Protein AF-A0A8J5NAW0-F1 (afdb_monomer)

Structure (mmCIF, N/CA/C/O backbone):
data_AF-A0A8J5NAW0-F1
#
_entry.id   AF-A0A8J5NAW0-F1
#
loop_
_atom_site.group_PDB
_atom_site.id
_atom_site.type_symbol
_atom_site.label_atom_id
_atom_site.label_alt_id
_atom_site.label_comp_id
_atom_site.label_asym_id
_atom_site.label_entity_id
_atom_site.label_seq_id
_atom_site.pdbx_PDB_ins_code
_atom_site.Cartn_x
_atom_site.Cartn_y
_atom_site.Cartn_z
_atom_site.occupancy
_atom_site.B_iso_or_equiv
_atom_site.auth_seq_id
_atom_site.auth_comp_id
_atom_site.auth_asym_id
_atom_site.auth_atom_id
_atom_site.pdbx_PDB_model_num
ATOM 1 N N . MET A 1 1 ? 21.427 -7.008 -13.219 1.00 72.19 1 MET A N 1
ATOM 2 C CA . MET A 1 1 ? 22.540 -6.119 -13.627 1.00 72.19 1 MET A CA 1
ATOM 3 C C . MET A 1 1 ? 22.368 -4.809 -12.867 1.00 72.19 1 MET A C 1
ATOM 5 O O . MET A 1 1 ? 21.239 -4.347 -12.780 1.00 72.19 1 MET A O 1
ATOM 9 N N . LYS A 1 2 ? 23.406 -4.260 -12.228 1.00 84.50 2 LYS A N 1
ATOM 10 C CA . LYS A 1 2 ? 23.269 -2.999 -11.476 1.00 84.50 2 LYS A CA 1
ATOM 11 C C . LYS A 1 2 ? 23.233 -1.827 -12.466 1.00 84.50 2 LYS A C 1
ATOM 13 O O . LYS A 1 2 ? 24.107 -1.746 -13.328 1.00 84.50 2 LYS A O 1
ATOM 18 N N . CYS A 1 3 ? 22.237 -0.952 -12.352 1.00 88.56 3 CYS A N 1
ATOM 19 C CA . CYS A 1 3 ? 22.159 0.285 -13.128 1.00 88.56 3 CYS A CA 1
ATOM 20 C C . CYS A 1 3 ? 22.932 1.400 -12.410 1.00 88.56 3 CYS A C 1
ATOM 22 O O . CYS A 1 3 ? 22.774 1.576 -11.202 1.00 88.56 3 CYS A O 1
ATOM 24 N N . SER A 1 4 ? 23.785 2.126 -13.135 1.00 89.88 4 SER A N 1
ATOM 25 C CA . SER A 1 4 ? 24.553 3.276 -12.626 1.00 89.88 4 SER A CA 1
ATOM 26 C C . SER A 1 4 ? 24.022 4.627 -13.123 1.00 89.88 4 SER A C 1
ATOM 28 O O . SER A 1 4 ? 24.550 5.674 -12.734 1.00 89.88 4 SER A O 1
ATOM 30 N N . ALA A 1 5 ? 22.984 4.613 -13.967 1.00 92.62 5 ALA A N 1
ATOM 31 C CA . ALA A 1 5 ? 22.339 5.822 -14.452 1.00 92.62 5 ALA A CA 1
ATOM 32 C C . ALA A 1 5 ? 21.649 6.559 -13.296 1.00 92.62 5 ALA A C 1
ATOM 34 O O . ALA A 1 5 ? 20.960 5.948 -12.479 1.00 92.62 5 ALA A O 1
ATOM 35 N N . HIS A 1 6 ? 21.830 7.876 -13.237 1.00 90.94 6 HIS A N 1
ATOM 36 C CA . HIS A 1 6 ? 21.143 8.738 -12.280 1.00 90.94 6 HIS A CA 1
ATOM 37 C C . HIS A 1 6 ? 20.803 10.083 -12.920 1.00 90.94 6 HIS A C 1
ATOM 39 O O . HIS A 1 6 ? 21.515 10.588 -13.794 1.00 90.94 6 HIS A O 1
ATOM 45 N N . VAL A 1 7 ? 19.698 10.664 -12.465 1.00 93.50 7 VAL A N 1
ATOM 46 C CA . VAL A 1 7 ? 19.187 11.952 -12.931 1.00 93.50 7 VAL A CA 1
ATOM 47 C C . VAL A 1 7 ? 19.022 12.860 -11.720 1.00 93.50 7 VAL A C 1
ATOM 49 O O . VAL A 1 7 ? 18.507 12.425 -10.693 1.00 93.50 7 VAL A O 1
ATOM 52 N N . ILE A 1 8 ? 19.484 14.106 -11.835 1.00 93.81 8 ILE A N 1
ATOM 53 C CA . ILE A 1 8 ? 19.309 15.140 -10.811 1.00 93.81 8 ILE A CA 1
ATOM 54 C C . ILE A 1 8 ? 18.238 16.106 -11.307 1.00 93.81 8 ILE A C 1
ATOM 56 O O . ILE A 1 8 ? 18.388 16.724 -12.366 1.00 93.81 8 ILE A O 1
ATOM 60 N N . THR A 1 9 ? 17.171 16.230 -10.527 1.00 95.94 9 THR A N 1
ATOM 61 C CA . THR A 1 9 ? 16.033 17.110 -10.795 1.00 95.94 9 THR A CA 1
ATOM 62 C C . THR A 1 9 ? 15.949 18.208 -9.741 1.00 95.94 9 THR A C 1
ATOM 64 O O . THR A 1 9 ? 16.126 17.935 -8.555 1.00 95.94 9 THR A O 1
ATOM 67 N N . VAL A 1 10 ? 15.664 19.440 -10.165 1.00 95.38 10 VAL A N 1
ATOM 68 C CA . VAL A 1 10 ? 15.393 20.590 -9.284 1.00 95.38 10 VAL A CA 1
ATOM 69 C C . VAL A 1 10 ? 14.166 21.312 -9.829 1.00 95.38 10 VAL A C 1
ATOM 71 O O . VAL A 1 10 ? 14.155 21.667 -11.006 1.00 95.38 10 VAL A O 1
ATOM 74 N N . ASN A 1 11 ? 13.148 21.530 -8.991 1.00 92.12 11 ASN A N 1
ATOM 75 C CA . ASN A 1 11 ? 11.886 22.182 -9.377 1.00 92.12 11 ASN A CA 1
ATOM 76 C C . ASN A 1 11 ? 11.293 21.596 -10.673 1.00 92.12 11 ASN A C 1
ATOM 78 O O . ASN A 1 11 ? 11.064 22.322 -11.635 1.00 92.12 11 ASN A O 1
ATOM 82 N N . ASP A 1 12 ? 11.171 20.267 -10.732 1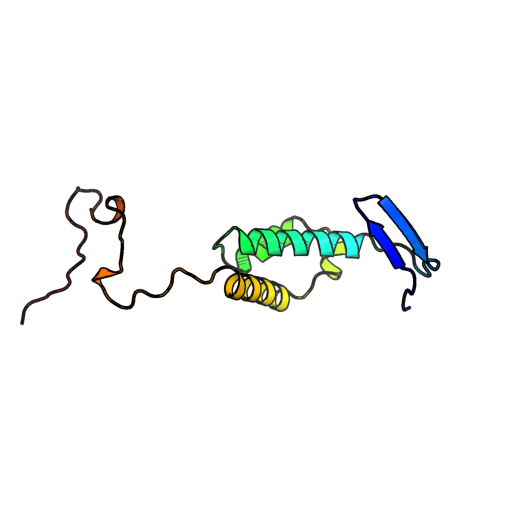.00 90.06 12 ASP A N 1
ATOM 83 C CA . ASP A 1 12 ? 10.658 19.503 -11.884 1.00 90.06 12 ASP A CA 1
ATOM 84 C C . ASP A 1 12 ? 11.442 19.649 -13.203 1.00 90.06 12 ASP A C 1
ATOM 86 O O . ASP A 1 12 ? 11.090 19.053 -14.220 1.00 90.06 12 ASP A O 1
ATOM 90 N N . SER A 1 13 ? 12.567 20.366 -13.185 1.00 92.50 13 SER A N 1
ATOM 91 C CA . SER A 1 13 ? 13.484 20.485 -14.314 1.00 92.50 13 SER A CA 1
ATOM 92 C C . SER A 1 13 ? 14.676 19.541 -14.158 1.00 92.50 13 SER A C 1
ATOM 94 O O . SER A 1 13 ? 15.208 19.332 -13.062 1.00 92.50 13 SER A O 1
ATOM 96 N N . ILE A 1 14 ? 15.108 18.942 -15.269 1.00 92.62 14 ILE A N 1
ATOM 97 C CA . ILE A 1 14 ? 16.264 18.045 -15.279 1.00 92.62 14 ILE A CA 1
ATOM 98 C C . ILE A 1 14 ? 17.530 18.884 -15.413 1.00 92.62 14 ILE A C 1
ATOM 100 O O . ILE A 1 14 ? 17.819 19.406 -16.485 1.00 92.62 14 IL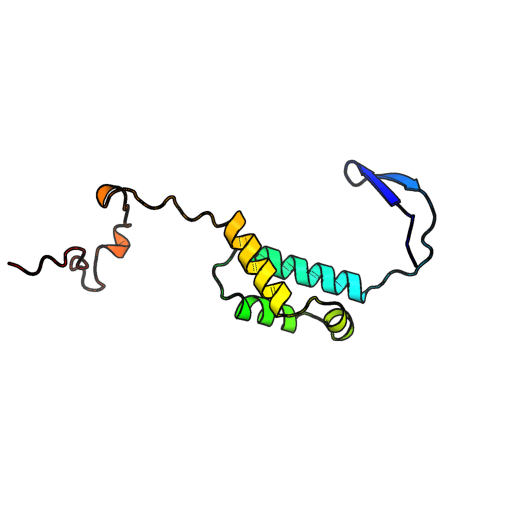E A O 1
ATOM 104 N N . GLN A 1 15 ? 18.307 18.949 -14.335 1.00 92.94 15 GLN A N 1
ATOM 105 C CA . GLN A 1 15 ? 19.561 19.703 -14.296 1.00 92.94 15 GLN A CA 1
ATOM 106 C C . GLN A 1 15 ? 20.735 18.888 -14.836 1.00 92.94 15 GLN A C 1
ATOM 108 O O . GLN A 1 15 ? 21.655 19.427 -15.448 1.00 92.94 15 GLN A O 1
ATOM 113 N N . LYS A 1 16 ? 20.730 17.570 -14.602 1.00 91.44 16 LYS A N 1
ATOM 114 C CA . LYS A 1 16 ? 21.812 16.689 -15.047 1.00 91.44 16 LYS A CA 1
ATOM 115 C C . LYS A 1 16 ? 21.318 15.269 -15.273 1.00 91.44 16 LYS A C 1
ATOM 117 O O . LYS A 1 16 ? 20.572 14.725 -14.460 1.00 91.44 16 LYS A O 1
ATOM 122 N N . ARG A 1 17 ? 21.806 14.648 -16.345 1.00 91.81 17 ARG A N 1
ATOM 123 C CA . ARG A 1 17 ? 21.712 13.205 -16.590 1.00 91.81 17 ARG A CA 1
ATOM 124 C C . ARG A 1 17 ? 23.127 12.640 -16.648 1.00 91.81 17 ARG A C 1
ATOM 126 O O . ARG A 1 17 ? 23.974 13.204 -17.339 1.00 91.81 17 ARG A O 1
ATOM 133 N N . SER A 1 18 ? 23.382 11.558 -15.923 1.00 91.75 18 SER A N 1
ATOM 134 C CA . SER A 1 18 ? 24.688 10.898 -15.890 1.00 91.75 18 SER A CA 1
ATOM 135 C C . SER A 1 18 ? 24.534 9.412 -16.187 1.00 91.75 18 SER A C 1
ATOM 137 O O . SER A 1 18 ? 23.737 8.729 -15.542 1.00 91.75 18 SER A O 1
ATOM 139 N N . GLY A 1 19 ? 25.365 8.905 -17.098 1.00 88.44 19 GLY A N 1
ATOM 140 C CA . GLY A 1 19 ? 25.339 7.504 -17.516 1.00 88.44 19 GLY A CA 1
ATOM 141 C C . GLY A 1 19 ? 24.137 7.157 -18.398 1.00 88.44 19 GLY A C 1
ATOM 142 O O . GLY A 1 19 ? 23.189 7.927 -18.528 1.00 88.44 19 GLY A O 1
ATOM 143 N N . ASN A 1 20 ? 24.195 5.970 -18.999 1.00 89.19 20 ASN A N 1
ATOM 144 C CA . ASN A 1 20 ? 23.109 5.401 -19.792 1.00 89.19 20 ASN A CA 1
ATOM 145 C C . ASN A 1 20 ? 22.507 4.206 -19.053 1.00 89.19 20 ASN A C 1
ATOM 147 O O . ASN A 1 20 ? 23.216 3.471 -18.360 1.00 89.19 20 ASN A O 1
ATOM 151 N N . HIS A 1 21 ? 21.202 3.997 -19.221 1.00 90.06 21 HIS A N 1
ATOM 152 C CA . HIS A 1 21 ? 20.557 2.787 -18.728 1.00 90.06 21 HIS A CA 1
ATOM 153 C C . HIS A 1 21 ? 21.115 1.570 -19.470 1.00 90.06 21 HIS A C 1
ATOM 155 O O . HIS A 1 21 ? 21.238 1.572 -20.692 1.00 90.06 21 HIS A O 1
ATOM 161 N N . ASN A 1 22 ? 21.435 0.521 -18.717 1.00 92.19 22 ASN A N 1
ATOM 162 C CA . ASN A 1 22 ? 21.840 -0.784 -19.245 1.00 92.19 22 ASN A CA 1
ATOM 163 C C . ASN A 1 22 ? 20.692 -1.807 -19.202 1.00 92.19 22 ASN A C 1
ATOM 165 O O . ASN A 1 22 ? 20.921 -3.010 -19.290 1.00 92.19 22 ASN A O 1
ATOM 169 N N . HIS A 1 23 ? 19.462 -1.330 -19.021 1.00 88.88 23 HIS A N 1
ATOM 170 C CA . HIS A 1 23 ? 18.255 -2.136 -18.931 1.00 88.88 23 HIS A CA 1
ATOM 171 C C . HIS A 1 23 ? 17.073 -1.371 -19.532 1.00 88.88 23 HIS A C 1
ATOM 173 O O . HIS A 1 23 ? 17.066 -0.139 -19.564 1.00 88.88 23 HIS A O 1
ATOM 179 N N . ALA A 1 24 ? 16.063 -2.112 -19.983 1.00 91.00 24 ALA A N 1
ATOM 180 C CA . ALA A 1 24 ? 14.766 -1.540 -20.315 1.00 91.00 24 ALA A CA 1
ATOM 181 C C . ALA A 1 24 ? 13.983 -1.201 -19.034 1.00 91.00 24 ALA A C 1
ATOM 183 O O . ALA A 1 24 ? 14.281 -1.715 -17.952 1.00 91.00 24 ALA A O 1
ATOM 184 N N . GLY A 1 25 ? 12.982 -0.330 -19.152 1.00 89.62 25 GLY A N 1
ATOM 185 C CA . GLY A 1 25 ? 12.038 -0.084 -18.064 1.00 89.62 25 GLY A CA 1
ATOM 186 C C . GLY A 1 25 ? 11.165 -1.313 -17.804 1.00 89.62 25 GLY A C 1
ATOM 187 O O . GLY A 1 25 ? 10.708 -1.955 -18.747 1.00 89.62 25 GLY A O 1
ATOM 188 N N . ASP A 1 26 ? 10.921 -1.619 -16.531 1.00 92.44 26 ASP A N 1
ATOM 189 C CA . ASP A 1 26 ? 10.007 -2.684 -16.113 1.00 92.44 26 ASP A CA 1
ATOM 190 C C . ASP A 1 26 ? 8.662 -2.061 -15.707 1.00 92.44 26 ASP A C 1
ATOM 192 O O . ASP A 1 26 ? 8.513 -1.495 -14.623 1.00 92.44 26 ASP A O 1
ATOM 196 N N . ALA A 1 27 ? 7.678 -2.132 -16.608 1.00 93.31 27 ALA A N 1
ATOM 197 C CA . ALA A 1 27 ? 6.345 -1.586 -16.360 1.00 93.31 27 ALA A CA 1
ATOM 198 C C . ALA A 1 27 ? 5.643 -2.275 -15.177 1.00 93.31 27 ALA A C 1
ATOM 200 O O . ALA A 1 27 ? 4.940 -1.615 -14.414 1.00 93.31 27 ALA A O 1
ATOM 201 N N . ALA A 1 28 ? 5.876 -3.576 -14.980 1.00 93.81 28 ALA A N 1
ATOM 202 C CA . ALA A 1 28 ? 5.276 -4.325 -13.883 1.00 93.81 28 ALA A CA 1
ATOM 203 C C . ALA A 1 28 ? 5.850 -3.892 -12.526 1.00 93.81 28 ALA A C 1
ATOM 205 O O . ALA A 1 28 ? 5.111 -3.800 -11.547 1.00 93.81 28 ALA A O 1
ATOM 206 N N . GLU A 1 29 ? 7.148 -3.584 -12.463 1.00 93.38 29 GLU A N 1
ATOM 207 C CA . GLU A 1 29 ? 7.776 -3.029 -11.257 1.00 93.38 29 GLU A CA 1
ATOM 208 C C . GLU A 1 29 ? 7.236 -1.630 -10.926 1.00 93.38 29 GLU A C 1
ATOM 210 O O . GLU A 1 29 ? 6.932 -1.342 -9.766 1.00 93.38 29 GLU A O 1
ATOM 215 N N . ILE A 1 30 ? 7.039 -0.784 -11.942 1.00 93.62 30 ILE A N 1
ATOM 216 C CA . ILE A 1 30 ? 6.435 0.545 -11.772 1.00 93.62 30 ILE A CA 1
ATOM 217 C C . ILE A 1 30 ? 5.001 0.427 -11.241 1.00 93.62 30 ILE A C 1
ATOM 219 O O . ILE A 1 30 ? 4.626 1.137 -10.306 1.00 93.62 30 ILE A O 1
ATOM 223 N N . ASP A 1 31 ? 4.195 -0.467 -11.807 1.00 94.12 31 ASP A N 1
ATOM 224 C CA . ASP A 1 31 ? 2.807 -0.660 -11.382 1.00 94.12 31 ASP A CA 1
ATOM 225 C C . ASP A 1 31 ? 2.714 -1.253 -9.970 1.00 94.12 31 ASP A C 1
ATOM 227 O O . ASP A 1 31 ? 1.903 -0.796 -9.160 1.00 94.12 31 ASP A O 1
ATOM 231 N N . ALA A 1 32 ? 3.595 -2.195 -9.622 1.00 94.81 32 ALA A N 1
ATOM 232 C CA . ALA A 1 32 ? 3.705 -2.714 -8.261 1.00 94.81 32 ALA A CA 1
ATOM 233 C C . ALA A 1 32 ? 4.096 -1.614 -7.259 1.00 94.81 32 ALA A C 1
ATOM 235 O O . ALA A 1 32 ? 3.535 -1.543 -6.163 1.00 94.81 32 ALA A O 1
ATOM 236 N N . ALA A 1 33 ? 5.012 -0.716 -7.637 1.00 94.88 33 ALA A N 1
ATOM 237 C CA . ALA A 1 33 ? 5.394 0.423 -6.806 1.00 94.88 33 ALA A CA 1
ATOM 238 C C . ALA A 1 33 ? 4.219 1.391 -6.580 1.00 94.88 33 ALA A C 1
ATOM 240 O O . ALA A 1 33 ? 3.983 1.801 -5.442 1.00 94.88 33 ALA A O 1
ATOM 241 N N . LYS A 1 34 ? 3.437 1.698 -7.625 1.00 94.50 34 LYS A N 1
ATOM 242 C CA . LYS A 1 34 ? 2.216 2.520 -7.510 1.00 94.50 34 LYS A CA 1
ATOM 243 C C . LYS A 1 34 ? 1.176 1.875 -6.594 1.00 94.50 34 LYS A C 1
ATOM 245 O O . LYS A 1 34 ? 0.600 2.555 -5.749 1.00 94.50 34 LYS A O 1
ATOM 250 N N . ALA A 1 35 ? 0.951 0.569 -6.727 1.00 94.81 35 ALA A N 1
ATOM 251 C CA . ALA A 1 35 ? 0.025 -0.158 -5.863 1.00 94.81 35 ALA A CA 1
ATOM 252 C C . ALA A 1 35 ? 0.475 -0.133 -4.395 1.00 94.81 35 ALA A C 1
ATOM 254 O O . ALA A 1 35 ? -0.330 0.109 -3.495 1.00 94.81 35 ALA A O 1
ATOM 255 N N . MET A 1 36 ? 1.777 -0.307 -4.145 1.00 96.50 36 MET A N 1
ATOM 256 C CA . MET A 1 36 ? 2.328 -0.170 -2.800 1.00 96.50 36 MET A CA 1
ATOM 257 C C . MET A 1 36 ? 2.183 1.246 -2.251 1.00 96.50 36 MET A C 1
ATOM 259 O O . MET A 1 36 ? 1.977 1.383 -1.050 1.00 96.50 36 MET A O 1
ATOM 263 N N . GLU A 1 37 ? 2.268 2.286 -3.080 1.00 95.75 37 GLU A N 1
ATOM 264 C CA . GLU A 1 37 ? 2.033 3.660 -2.630 1.00 95.75 37 GLU A CA 1
ATOM 265 C C . GLU A 1 37 ? 0.582 3.871 -2.188 1.00 95.75 37 GLU A C 1
ATOM 267 O O . GLU A 1 37 ? 0.355 4.338 -1.074 1.00 95.75 37 GLU A O 1
ATOM 272 N N . LYS A 1 38 ? -0.392 3.376 -2.960 1.00 94.69 38 LYS A N 1
ATOM 273 C CA . LYS A 1 38 ? -1.810 3.385 -2.557 1.00 94.69 38 LYS A CA 1
ATOM 274 C C . LYS A 1 38 ? -2.047 2.671 -1.224 1.00 94.69 38 LYS A C 1
ATOM 276 O O . LYS A 1 38 ? -2.771 3.177 -0.372 1.00 94.69 38 LYS A O 1
ATOM 281 N N . VAL A 1 39 ? -1.399 1.520 -0.998 1.00 96.19 39 VAL A N 1
ATOM 282 C CA . VAL A 1 39 ? -1.462 0.811 0.297 1.00 96.19 39 VAL A CA 1
ATOM 283 C C . VAL A 1 39 ? -0.960 1.697 1.439 1.00 96.19 39 VAL A C 1
ATOM 285 O O . VAL A 1 39 ? -1.543 1.686 2.525 1.00 96.19 39 VAL A O 1
ATOM 288 N N . LYS A 1 40 ? 0.121 2.457 1.223 1.00 95.69 40 LYS A N 1
ATOM 289 C CA . LYS A 1 40 ? 0.658 3.369 2.242 1.00 95.69 40 LYS A CA 1
ATOM 290 C C . LYS A 1 40 ? -0.292 4.534 2.496 1.00 95.69 40 LYS A C 1
ATOM 292 O O . LYS A 1 40 ? -0.548 4.830 3.659 1.00 95.69 40 LYS A O 1
ATOM 297 N N . GLU A 1 41 ? -0.829 5.154 1.451 1.00 95.19 41 GLU A N 1
ATOM 298 C CA . GLU A 1 41 ? -1.806 6.243 1.571 1.00 95.19 41 GLU A CA 1
ATOM 299 C C . GLU A 1 41 ? -3.060 5.784 2.323 1.00 95.19 41 GLU A C 1
ATOM 301 O O . GLU A 1 41 ? -3.473 6.419 3.295 1.00 95.19 41 GLU A O 1
ATOM 306 N N . HIS A 1 42 ? -3.621 4.628 1.959 1.00 95.00 42 HIS A N 1
ATOM 307 C CA . HIS A 1 42 ? -4.781 4.053 2.645 1.00 95.00 42 HIS A CA 1
ATOM 308 C C . HIS A 1 42 ? -4.462 3.724 4.113 1.00 95.00 42 HIS A C 1
ATOM 310 O O . HIS A 1 42 ? -5.280 3.968 5.000 1.00 95.00 42 HIS A O 1
ATOM 316 N N . ALA A 1 43 ? -3.250 3.246 4.410 1.00 94.12 43 ALA A N 1
ATOM 317 C CA . ALA A 1 43 ? -2.809 2.993 5.782 1.00 94.12 43 ALA A CA 1
ATOM 318 C C . ALA A 1 43 ? -2.676 4.263 6.641 1.00 94.12 43 ALA A C 1
ATOM 320 O O . ALA A 1 43 ? -2.856 4.169 7.858 1.00 94.12 43 ALA A O 1
ATOM 321 N N . ILE A 1 44 ? -2.342 5.408 6.032 1.00 93.06 44 ILE A N 1
ATOM 322 C CA . ILE A 1 44 ? -2.256 6.718 6.701 1.00 93.06 44 ILE A CA 1
ATOM 323 C C . ILE A 1 44 ? -3.657 7.271 6.966 1.00 93.06 44 ILE A C 1
ATOM 325 O O . ILE A 1 44 ? -3.926 7.748 8.065 1.00 93.06 44 ILE A O 1
ATOM 329 N N . ASN A 1 45 ? -4.538 7.187 5.972 1.00 91.81 45 ASN A N 1
ATOM 330 C CA . ASN A 1 45 ? -5.814 7.901 5.971 1.00 91.81 45 ASN A CA 1
ATOM 331 C C . ASN A 1 45 ? -6.992 7.089 6.538 1.00 91.81 45 ASN A C 1
ATOM 333 O O . ASN A 1 45 ? -8.100 7.609 6.625 1.00 91.81 45 ASN A O 1
ATOM 337 N N . SER A 1 46 ? -6.787 5.822 6.920 1.00 90.56 46 SER A N 1
ATOM 338 C CA . SER A 1 46 ? -7.850 4.955 7.449 1.00 90.56 46 SER A CA 1
ATOM 339 C C . SER A 1 46 ? -7.417 4.122 8.656 1.00 90.56 46 SER A C 1
ATOM 341 O O . SER A 1 46 ? -6.236 3.803 8.844 1.00 90.56 46 SER A O 1
ATOM 343 N N . GLN A 1 47 ? -8.413 3.666 9.419 1.00 87.50 47 GLN A N 1
ATOM 344 C CA . GLN A 1 47 ? -8.266 2.665 10.483 1.00 87.50 47 GLN A CA 1
ATOM 345 C C . GLN A 1 47 ? -8.638 1.242 10.023 1.00 87.50 47 GLN A C 1
ATOM 347 O O . GLN A 1 47 ? -8.674 0.322 10.839 1.00 87.50 47 GLN A O 1
ATOM 352 N N . ASP A 1 48 ? -8.855 1.027 8.720 1.00 93.31 48 ASP A N 1
ATOM 353 C CA . ASP A 1 48 ? -9.261 -0.271 8.171 1.00 93.31 48 ASP A CA 1
ATOM 354 C C . ASP A 1 48 ? -8.268 -1.385 8.511 1.00 93.31 48 ASP A C 1
ATOM 356 O O . ASP A 1 48 ? -7.074 -1.151 8.715 1.00 93.31 48 ASP A O 1
ATOM 360 N N . THR A 1 49 ? -8.709 -2.640 8.559 1.00 94.19 49 THR A N 1
ATOM 361 C CA . THR A 1 49 ? -7.783 -3.724 8.910 1.00 94.19 49 THR A CA 1
ATOM 362 C C . THR A 1 49 ? -6.678 -3.879 7.850 1.00 94.19 49 THR A C 1
ATOM 364 O O . THR A 1 49 ? -6.941 -3.738 6.653 1.00 94.19 49 THR A O 1
ATOM 367 N N . PRO A 1 50 ? -5.437 -4.253 8.231 1.00 94.94 50 PRO A N 1
ATOM 368 C CA . PRO A 1 50 ? -4.373 -4.495 7.255 1.00 94.94 50 PRO A CA 1
ATOM 369 C C . PRO A 1 50 ? -4.732 -5.553 6.209 1.00 94.94 50 PRO A C 1
ATOM 371 O O . PRO A 1 50 ? -4.179 -5.559 5.116 1.00 94.94 50 PRO A O 1
ATOM 374 N N . HIS A 1 51 ? -5.631 -6.482 6.546 1.00 96.31 51 HIS A N 1
ATOM 375 C CA . HIS A 1 51 ? -6.100 -7.475 5.593 1.00 96.31 51 HIS A CA 1
ATOM 376 C C . HIS A 1 51 ? -7.003 -6.866 4.522 1.00 96.31 51 HIS A C 1
ATOM 378 O O . HIS A 1 51 ? -6.802 -7.170 3.348 1.00 96.31 51 HIS A O 1
ATOM 384 N N . TYR A 1 52 ? -7.928 -5.993 4.926 1.00 96.75 52 TYR A N 1
ATOM 385 C CA . TYR A 1 52 ? -8.821 -5.288 4.014 1.00 96.75 52 TYR A CA 1
ATOM 386 C C . TYR A 1 52 ? -8.043 -4.388 3.052 1.00 96.75 52 TYR A C 1
ATOM 388 O O . TYR A 1 52 ? -8.200 -4.517 1.845 1.00 96.75 52 TYR A O 1
ATOM 396 N N . ILE A 1 53 ? -7.106 -3.585 3.563 1.00 96.25 53 ILE A N 1
ATOM 397 C CA . ILE A 1 53 ? -6.273 -2.699 2.729 1.00 96.25 53 ILE A CA 1
ATOM 398 C C . ILE A 1 53 ? -5.508 -3.493 1.658 1.00 96.25 53 ILE A C 1
ATOM 400 O O . ILE A 1 53 ? -5.485 -3.115 0.488 1.00 96.25 53 ILE A O 1
ATOM 404 N N . VAL A 1 54 ? -4.904 -4.626 2.036 1.00 95.88 54 VAL A N 1
ATOM 405 C CA . VAL A 1 54 ? -4.208 -5.497 1.073 1.00 95.88 54 VAL A CA 1
ATOM 406 C C . VAL A 1 54 ? -5.181 -6.106 0.061 1.00 95.88 54 VAL A C 1
ATOM 408 O O . VAL A 1 54 ? -4.830 -6.235 -1.110 1.00 95.88 54 VAL A O 1
ATOM 411 N N . SER A 1 55 ? -6.391 -6.471 0.488 1.00 94.44 55 SER A N 1
ATOM 412 C CA . SER A 1 55 ? -7.429 -6.976 -0.413 1.00 94.44 55 SER A CA 1
ATOM 413 C C . SER A 1 55 ? -7.806 -5.933 -1.463 1.00 94.44 55 SER A C 1
ATOM 415 O O . SER A 1 55 ? -7.794 -6.252 -2.648 1.00 94.44 55 SER A O 1
ATOM 417 N N . CYS A 1 56 ? -8.061 -4.688 -1.048 1.00 93.00 56 CYS A N 1
ATOM 418 C CA . CYS A 1 56 ? -8.384 -3.592 -1.963 1.00 93.00 56 CYS A CA 1
ATOM 419 C C . CYS A 1 56 ? -7.266 -3.379 -2.987 1.00 93.00 56 CYS A C 1
ATOM 421 O O . CYS A 1 56 ? -7.520 -3.358 -4.187 1.00 93.00 56 CYS A O 1
ATOM 423 N N . ALA A 1 57 ? -6.012 -3.330 -2.530 1.00 90.44 57 ALA A N 1
ATOM 424 C CA . ALA A 1 57 ? -4.874 -3.183 -3.430 1.00 90.44 57 ALA A CA 1
ATOM 425 C C . ALA A 1 57 ? -4.737 -4.362 -4.407 1.00 90.44 57 ALA A C 1
ATOM 427 O O . ALA A 1 57 ? -4.37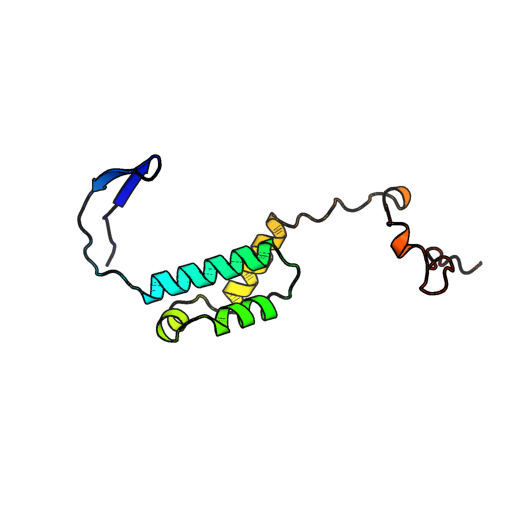7 -4.163 -5.561 1.00 90.44 57 ALA A O 1
ATOM 428 N N . SER A 1 58 ? -5.063 -5.584 -3.978 1.00 89.62 58 SER A N 1
ATOM 429 C CA . SER A 1 58 ? -4.975 -6.778 -4.830 1.00 89.62 58 SER A CA 1
ATOM 430 C C . SER A 1 58 ? -5.987 -6.765 -5.980 1.00 89.62 58 SER A C 1
ATOM 432 O O . SER A 1 58 ? -5.710 -7.334 -7.031 1.00 89.62 58 SER A O 1
ATOM 434 N N . MET A 1 59 ? -7.138 -6.109 -5.807 1.00 89.00 59 MET A N 1
ATOM 435 C CA . MET A 1 59 ? -8.164 -5.990 -6.852 1.00 89.00 59 MET A CA 1
ATOM 436 C C . MET A 1 59 ? -7.749 -5.057 -7.996 1.00 89.00 59 MET A C 1
ATOM 438 O O . MET A 1 59 ? -8.242 -5.197 -9.111 1.00 89.00 59 MET A O 1
ATOM 442 N N . GLU A 1 60 ? -6.850 -4.111 -7.732 1.00 85.50 60 GLU A N 1
ATOM 443 C CA . GLU A 1 60 ? -6.430 -3.094 -8.703 1.00 85.50 60 GLU A CA 1
ATOM 444 C C . GLU A 1 60 ? -5.156 -3.474 -9.473 1.00 85.50 60 GLU A C 1
ATOM 446 O O . GLU A 1 60 ? -4.758 -2.778 -10.409 1.00 85.50 60 GLU A O 1
ATOM 451 N N . VAL A 1 61 ? -4.483 -4.555 -9.072 1.00 90.56 61 VAL A N 1
ATOM 452 C CA . VAL A 1 61 ? -3.160 -4.926 -9.582 1.00 90.56 61 VAL A CA 1
ATOM 453 C C . VAL A 1 61 ? -3.286 -5.948 -10.709 1.00 90.56 61 VAL A C 1
ATOM 455 O O . VAL A 1 61 ? -3.921 -6.990 -10.565 1.00 90.56 61 VAL A O 1
ATOM 458 N N . ASN A 1 62 ? -2.628 -5.677 -11.839 1.00 90.38 62 ASN A N 1
ATOM 459 C CA . ASN A 1 62 ? -2.547 -6.632 -12.942 1.00 90.38 62 ASN A CA 1
ATOM 460 C C . ASN A 1 62 ? -1.636 -7.830 -12.598 1.00 90.38 62 ASN A C 1
ATOM 462 O O . ASN A 1 62 ? -0.744 -7.739 -11.754 1.00 90.38 62 ASN A O 1
ATOM 466 N N . GLY A 1 63 ? -1.826 -8.963 -13.280 1.00 91.50 63 GLY A N 1
ATOM 467 C CA . GLY A 1 63 ? -1.098 -10.200 -12.967 1.00 91.50 63 GLY A CA 1
ATOM 468 C C . GLY A 1 63 ? 0.430 -10.078 -13.050 1.00 91.50 63 GLY A C 1
ATOM 469 O O . GLY A 1 63 ? 1.133 -10.682 -12.244 1.00 91.50 63 GLY A O 1
ATOM 470 N N . ALA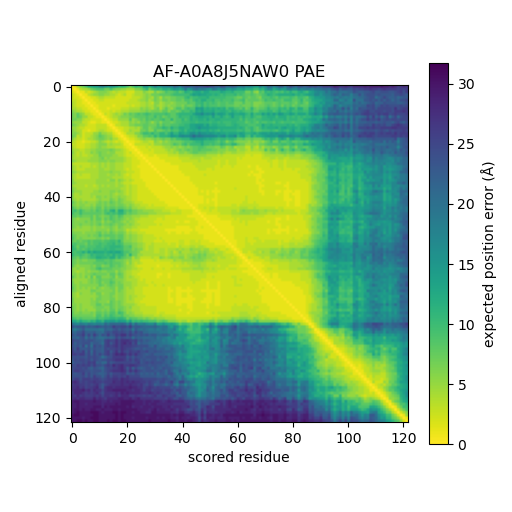 A 1 64 ? 0.958 -9.264 -13.969 1.00 92.25 64 ALA A N 1
ATOM 471 C CA . ALA A 1 64 ? 2.401 -9.064 -14.112 1.00 92.25 64 ALA A CA 1
ATOM 472 C C . ALA A 1 64 ? 2.994 -8.289 -12.922 1.00 92.25 64 ALA A C 1
ATOM 474 O O . ALA A 1 64 ? 4.032 -8.670 -12.380 1.00 92.25 64 ALA A O 1
ATOM 475 N N . ALA A 1 65 ? 2.309 -7.236 -12.477 1.00 92.19 65 ALA A N 1
ATOM 476 C CA . ALA A 1 65 ? 2.679 -6.450 -11.307 1.00 92.19 65 ALA A CA 1
ATOM 477 C C . ALA A 1 65 ? 2.482 -7.234 -9.999 1.00 92.19 65 ALA A C 1
ATOM 479 O O . ALA A 1 65 ? 3.276 -7.080 -9.072 1.00 92.19 65 ALA A O 1
ATOM 480 N N . ALA A 1 66 ? 1.496 -8.135 -9.933 1.00 92.75 66 ALA A N 1
ATOM 481 C CA . ALA A 1 66 ? 1.245 -8.961 -8.750 1.00 92.75 66 ALA A CA 1
ATOM 482 C C . ALA A 1 66 ? 2.461 -9.820 -8.363 1.00 92.75 66 ALA A C 1
ATOM 484 O O . ALA A 1 66 ? 2.767 -9.958 -7.181 1.00 92.75 66 ALA A O 1
ATOM 485 N N . VAL A 1 67 ? 3.206 -10.331 -9.350 1.00 93.62 67 VAL A N 1
ATOM 486 C CA . VAL A 1 67 ? 4.436 -11.117 -9.125 1.00 93.62 67 VAL A CA 1
ATOM 487 C C . VAL A 1 67 ? 5.569 -10.263 -8.538 1.00 93.62 67 VAL A C 1
ATOM 489 O O . VAL A 1 67 ? 6.465 -10.784 -7.876 1.00 93.62 67 VAL A O 1
ATOM 492 N N . LYS A 1 68 ? 5.536 -8.947 -8.764 1.00 94.69 68 LYS A N 1
ATOM 493 C CA . LYS A 1 68 ? 6.537 -7.987 -8.278 1.00 94.69 68 LYS A CA 1
ATOM 494 C C . LYS A 1 68 ? 6.186 -7.403 -6.907 1.00 94.69 68 LYS A C 1
ATOM 496 O O . LYS A 1 68 ? 7.017 -6.716 -6.314 1.00 94.69 68 LYS A O 1
ATOM 501 N N . LEU A 1 69 ? 4.983 -7.662 -6.391 1.00 94.44 69 LEU A N 1
ATOM 502 C CA . LEU A 1 69 ? 4.582 -7.190 -5.072 1.00 94.44 69 LEU A CA 1
ATOM 503 C C . LEU A 1 69 ? 5.339 -7.923 -3.952 1.00 94.44 69 LEU A C 1
ATOM 505 O O . LEU A 1 69 ? 5.651 -9.111 -4.059 1.00 94.44 69 LEU A O 1
ATOM 509 N N . PRO A 1 70 ? 5.598 -7.242 -2.824 1.00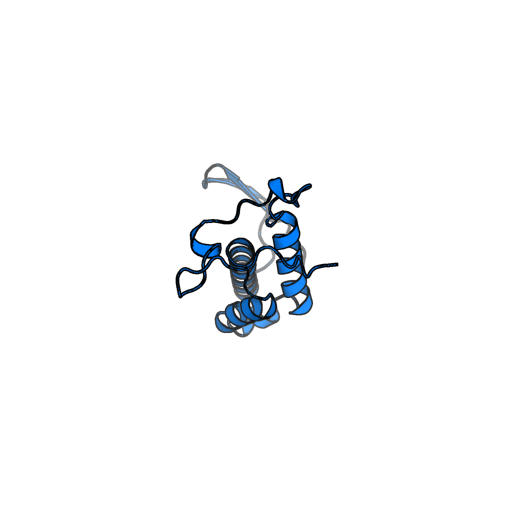 94.62 70 PRO A N 1
ATOM 510 C CA . PRO A 1 70 ? 6.079 -7.908 -1.626 1.00 94.62 70 PRO A CA 1
ATOM 511 C C . PRO A 1 70 ? 5.018 -8.871 -1.075 1.00 94.62 70 PRO A C 1
ATOM 513 O O . PRO A 1 70 ? 3.822 -8.730 -1.318 1.00 94.62 70 PRO A O 1
ATOM 516 N N . SER A 1 71 ? 5.453 -9.834 -0.260 1.00 96.19 71 SER A N 1
ATOM 517 C CA . SER A 1 71 ? 4.533 -10.789 0.364 1.00 96.19 71 SER A CA 1
ATOM 518 C C . SER A 1 71 ? 3.443 -10.091 1.188 1.00 96.19 71 SER A C 1
ATOM 520 O O . SER A 1 71 ? 3.666 -9.041 1.797 1.00 96.19 71 SER A O 1
ATOM 522 N N . VAL A 1 72 ? 2.273 -10.725 1.294 1.00 95.69 72 VAL A N 1
ATOM 523 C CA . VAL A 1 72 ? 1.143 -10.217 2.094 1.00 95.69 72 VAL A CA 1
ATOM 524 C C . VAL A 1 72 ? 1.550 -9.918 3.540 1.00 95.69 72 VAL A C 1
ATOM 526 O O . VAL A 1 72 ? 1.135 -8.908 4.108 1.00 95.69 72 VAL A O 1
ATOM 529 N N . SER A 1 73 ? 2.403 -10.757 4.133 1.00 97.12 73 SER A N 1
ATOM 530 C CA . SER A 1 73 ? 2.932 -10.531 5.483 1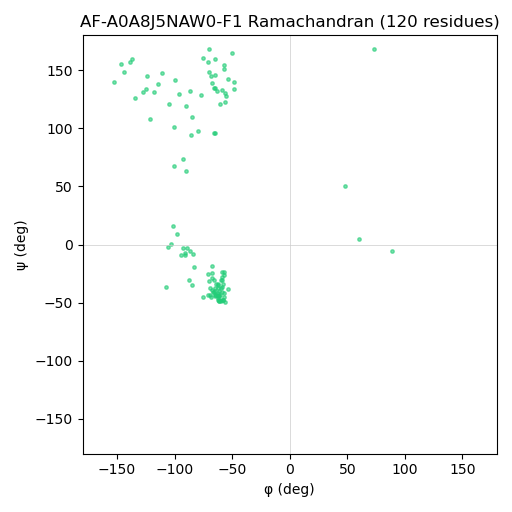.00 97.12 73 SER A CA 1
ATOM 531 C C . SER A 1 73 ? 3.753 -9.238 5.569 1.00 97.12 73 SER A C 1
ATOM 533 O O . SER A 1 73 ? 3.558 -8.431 6.484 1.00 97.12 73 SER A O 1
ATOM 535 N N . ASN A 1 74 ? 4.612 -8.986 4.575 1.00 97.62 74 ASN A N 1
ATOM 536 C CA . ASN A 1 74 ? 5.414 -7.767 4.506 1.00 97.62 74 ASN A CA 1
ATOM 537 C C . ASN A 1 74 ? 4.543 -6.530 4.277 1.00 97.62 74 ASN A C 1
ATOM 539 O O . ASN A 1 74 ? 4.744 -5.525 4.957 1.00 97.62 74 ASN A O 1
ATOM 543 N N . MET A 1 75 ? 3.528 -6.610 3.412 1.00 97.06 75 MET A N 1
ATOM 544 C CA . MET A 1 75 ? 2.567 -5.517 3.219 1.00 97.06 75 MET A CA 1
ATOM 545 C C . MET A 1 75 ? 1.838 -5.174 4.524 1.00 97.06 75 MET A C 1
ATOM 547 O O . MET A 1 75 ? 1.834 -4.018 4.951 1.00 97.06 75 MET A O 1
ATOM 551 N N . LYS A 1 76 ? 1.318 -6.182 5.238 1.00 97.31 76 LYS A N 1
ATOM 552 C CA . LYS A 1 76 ? 0.685 -5.995 6.557 1.00 97.31 76 LYS A CA 1
ATOM 553 C C . LYS A 1 76 ? 1.647 -5.392 7.586 1.00 97.31 76 LYS A C 1
ATOM 555 O O . LYS A 1 76 ? 1.239 -4.577 8.416 1.00 97.31 76 LYS A O 1
ATOM 560 N N . ARG A 1 77 ? 2.929 -5.772 7.561 1.00 97.12 77 ARG A N 1
ATOM 561 C CA . ARG A 1 77 ? 3.964 -5.174 8.422 1.00 97.12 77 ARG A CA 1
ATOM 562 C C . ARG A 1 77 ? 4.198 -3.702 8.082 1.00 97.12 77 ARG A C 1
ATOM 564 O O . ARG A 1 77 ? 4.254 -2.892 9.002 1.00 97.12 77 ARG A O 1
ATOM 571 N N . THR A 1 78 ? 4.273 -3.348 6.802 1.00 97.00 78 THR A N 1
ATOM 572 C CA . THR A 1 78 ? 4.394 -1.954 6.349 1.00 97.00 78 THR A CA 1
ATOM 573 C C . THR A 1 78 ? 3.232 -1.102 6.852 1.00 97.00 78 THR A C 1
ATOM 575 O O . THR A 1 78 ? 3.477 -0.059 7.453 1.00 97.00 78 THR A O 1
ATOM 578 N N . ILE A 1 79 ? 1.991 -1.582 6.712 1.00 95.88 79 ILE A N 1
ATOM 579 C CA . ILE A 1 79 ? 0.788 -0.895 7.217 1.00 95.88 79 ILE A CA 1
ATOM 580 C C . ILE A 1 79 ? 0.907 -0.624 8.724 1.00 95.88 79 ILE A C 1
ATOM 582 O O . ILE A 1 79 ? 0.736 0.509 9.173 1.00 95.88 79 ILE A O 1
ATOM 586 N N . ARG A 1 80 ? 1.264 -1.646 9.515 1.00 94.06 80 ARG A N 1
ATOM 587 C CA . ARG A 1 80 ? 1.445 -1.499 10.970 1.00 94.06 80 ARG A CA 1
ATOM 588 C C . ARG A 1 80 ? 2.540 -0.497 11.325 1.00 94.06 80 ARG A C 1
ATOM 590 O O . ARG A 1 80 ? 2.333 0.326 12.207 1.00 94.06 80 ARG A O 1
ATOM 597 N N . ASN A 1 81 ? 3.676 -0.533 10.631 1.00 94.44 81 ASN A N 1
ATOM 598 C CA . ASN A 1 81 ? 4.785 0.391 10.876 1.00 94.44 81 ASN A CA 1
ATOM 599 C C . ASN A 1 81 ? 4.408 1.843 10.560 1.00 94.44 81 ASN A C 1
ATOM 601 O O . ASN A 1 81 ? 4.795 2.749 11.293 1.00 94.44 81 ASN A O 1
ATOM 605 N N . ILE A 1 82 ? 3.666 2.068 9.473 1.00 94.12 82 ILE A N 1
ATOM 606 C CA . ILE A 1 82 ? 3.169 3.397 9.105 1.00 94.12 82 ILE A CA 1
ATOM 607 C C . ILE A 1 82 ? 2.249 3.920 10.198 1.00 94.12 82 ILE A C 1
ATOM 609 O O . ILE A 1 82 ? 2.462 5.025 10.689 1.00 94.12 82 ILE A O 1
ATOM 613 N N . ARG A 1 83 ? 1.295 3.099 10.645 1.00 90.88 83 ARG A N 1
ATOM 614 C CA . ARG A 1 83 ? 0.387 3.467 11.733 1.00 90.88 83 ARG A CA 1
ATOM 615 C C . ARG A 1 83 ? 1.128 3.722 13.036 1.00 90.88 83 ARG A C 1
ATOM 617 O O . ARG A 1 83 ? 0.900 4.752 13.635 1.00 90.88 83 ARG A O 1
ATOM 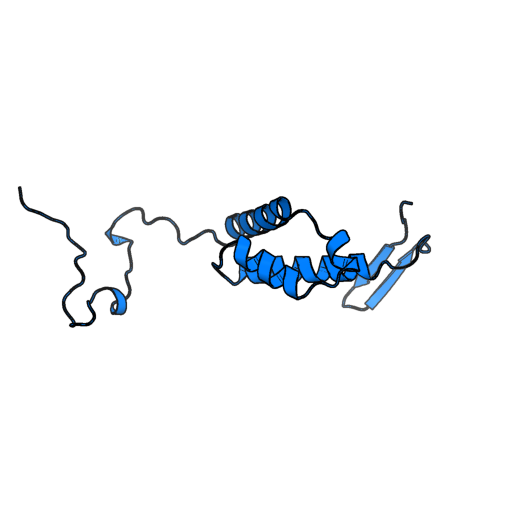624 N N . ALA A 1 84 ? 2.083 2.888 13.428 1.00 89.19 84 ALA A N 1
ATOM 625 C CA . ALA A 1 84 ? 2.868 3.138 14.638 1.00 89.19 84 ALA A CA 1
ATOM 626 C C . ALA A 1 84 ? 3.639 4.474 14.596 1.00 89.19 84 ALA A C 1
ATOM 628 O O . ALA A 1 84 ? 3.861 5.088 15.632 1.00 89.19 84 ALA A O 1
ATOM 629 N N . ARG A 1 85 ? 4.049 4.933 13.404 1.00 88.31 85 ARG A N 1
ATOM 630 C CA . ARG A 1 85 ? 4.777 6.201 13.221 1.00 88.31 85 ARG A CA 1
ATOM 631 C C . ARG A 1 85 ? 3.870 7.421 13.046 1.00 88.31 85 ARG A C 1
ATOM 633 O O . ARG A 1 85 ? 4.301 8.524 13.356 1.00 88.31 85 ARG A O 1
ATOM 640 N N . LYS A 1 86 ? 2.682 7.245 12.461 1.00 82.31 86 LYS A N 1
ATOM 641 C CA . LYS A 1 86 ? 1.767 8.333 12.064 1.00 82.31 86 LYS A CA 1
ATOM 642 C C . LYS A 1 86 ? 0.537 8.440 12.965 1.00 82.31 86 LYS A C 1
ATOM 644 O O . LYS A 1 86 ? 0.119 9.543 13.272 1.00 82.31 86 LYS A O 1
ATOM 649 N N . ASN A 1 87 ? 0.008 7.307 13.418 1.00 68.38 87 ASN A N 1
ATOM 650 C CA . ASN A 1 87 ? -0.965 7.196 14.502 1.00 68.38 87 ASN A CA 1
ATOM 651 C C . ASN A 1 87 ? -0.222 7.022 15.833 1.00 68.38 87 ASN A C 1
ATOM 653 O O . ASN A 1 87 ? -0.363 6.007 16.519 1.00 68.38 87 ASN A O 1
ATOM 657 N N . THR A 1 88 ? 0.552 8.031 16.231 1.00 62.81 88 THR A N 1
ATOM 658 C CA . THR A 1 88 ? 0.666 8.297 17.665 1.00 62.81 88 THR A CA 1
ATOM 659 C C . THR A 1 88 ? -0.730 8.738 18.078 1.00 62.81 88 THR A C 1
ATOM 661 O O . THR A 1 88 ? -1.113 9.874 17.803 1.00 62.81 88 THR A O 1
ATOM 664 N N . GLY A 1 89 ? -1.540 7.812 18.600 1.00 63.25 89 GLY A N 1
ATOM 665 C CA . GLY A 1 89 ? -2.852 8.159 19.142 1.00 63.25 89 GLY A CA 1
ATOM 666 C C . GLY A 1 89 ? -2.737 9.340 20.117 1.00 63.25 89 GLY A C 1
ATOM 667 O O . GLY A 1 89 ? -1.623 9.668 20.547 1.00 63.25 89 GLY A O 1
ATOM 668 N N . PRO A 1 90 ? -3.857 9.996 20.468 1.00 65.44 90 PRO A N 1
ATOM 669 C CA . PRO A 1 90 ? -3.825 11.007 21.516 1.00 65.44 90 PRO A CA 1
ATOM 670 C C . PRO A 1 90 ? -3.092 10.438 22.734 1.00 65.44 90 PRO A C 1
ATOM 672 O O . PRO A 1 90 ? -3.217 9.245 23.031 1.00 65.44 90 PRO A O 1
ATOM 675 N N . ALA A 1 91 ? -2.268 11.273 23.374 1.00 66.12 91 ALA A N 1
ATOM 676 C CA . ALA A 1 91 ? -1.548 10.866 24.571 1.00 66.12 91 ALA A CA 1
ATOM 677 C C . ALA A 1 91 ? -2.539 10.202 25.529 1.00 66.12 91 ALA A C 1
ATOM 679 O O . ALA A 1 91 ? -3.652 10.703 25.707 1.00 66.12 91 ALA A O 1
ATOM 680 N N . LEU A 1 92 ? -2.154 9.050 26.084 1.00 67.44 92 LEU A N 1
ATOM 681 C CA . LEU A 1 92 ? -3.009 8.368 27.042 1.00 67.44 92 LEU A CA 1
ATOM 682 C C . LEU A 1 92 ? -3.332 9.361 28.170 1.00 67.44 92 LEU A C 1
ATOM 684 O O . LEU A 1 92 ? -2.399 9.978 28.695 1.00 67.44 92 LEU A O 1
ATOM 688 N N . PRO A 1 93 ? -4.618 9.558 28.508 1.00 75.75 93 PRO A N 1
ATOM 689 C CA . PRO A 1 93 ? -4.991 10.429 29.610 1.00 75.75 93 PRO A CA 1
ATOM 690 C C . PRO A 1 93 ? -4.344 9.902 30.895 1.00 75.75 93 PRO A C 1
ATOM 692 O O . PRO A 1 93 ? -4.373 8.697 31.158 1.00 75.75 93 PRO A O 1
ATOM 695 N N . ASN A 1 94 ? -3.728 10.788 31.679 1.00 78.75 94 ASN A N 1
ATOM 696 C CA . ASN A 1 94 ? -3.084 10.402 32.940 1.00 78.75 94 ASN A CA 1
ATOM 697 C C . ASN A 1 94 ? -4.104 10.334 34.083 1.00 78.75 94 ASN A C 1
ATOM 699 O O . ASN A 1 94 ? -3.850 9.712 35.114 1.00 78.75 94 ASN A O 1
ATOM 703 N N . SER A 1 95 ? -5.255 10.977 33.897 1.00 76.25 95 SER A N 1
ATOM 704 C CA . SER A 1 95 ? -6.376 10.988 34.821 1.00 76.25 95 SER A CA 1
ATOM 705 C C . SER A 1 95 ? -7.697 10.865 34.069 1.00 76.25 95 SER A C 1
ATOM 707 O O . SER A 1 95 ? -7.821 11.246 32.909 1.00 76.25 95 SER A O 1
ATOM 709 N N . TYR A 1 96 ? -8.725 10.389 34.765 1.00 69.69 96 TYR A N 1
ATOM 710 C CA . TYR A 1 96 ? -10.092 10.358 34.255 1.00 69.69 96 TYR A CA 1
ATOM 711 C C . TYR A 1 96 ? -10.622 11.754 33.880 1.00 69.69 96 TYR A C 1
ATOM 713 O O . TYR A 1 96 ? -11.441 11.886 32.979 1.00 69.69 96 TYR A O 1
ATOM 721 N N . LEU A 1 97 ? -10.119 12.807 34.533 1.00 73.38 97 LEU A N 1
ATOM 722 C CA . LEU A 1 97 ? -10.470 14.195 34.210 1.00 73.38 97 LEU A CA 1
ATOM 723 C C . LEU A 1 97 ? -9.948 14.647 32.836 1.00 73.38 97 LEU A C 1
ATOM 725 O O . LEU A 1 97 ? -10.464 15.615 32.285 1.00 73.38 97 LEU A O 1
ATOM 729 N N . ASP A 1 98 ? -8.959 13.946 32.276 1.00 76.62 98 ASP A N 1
ATOM 730 C CA . ASP A 1 98 ? -8.376 14.265 30.969 1.00 76.62 98 ASP A CA 1
ATOM 731 C C . ASP A 1 98 ? -9.200 13.668 29.806 1.00 76.62 98 ASP A C 1
ATOM 733 O O . ASP A 1 98 ? -8.935 13.952 28.635 1.00 76.62 98 ASP A O 1
ATOM 737 N N . LEU A 1 99 ? -10.201 12.825 30.102 1.00 75.31 99 LEU A N 1
ATOM 738 C CA . LEU A 1 99 ? -11.090 12.217 29.111 1.00 75.31 99 LEU A CA 1
ATOM 739 C C . LEU A 1 99 ? -12.174 13.215 28.682 1.00 75.31 99 LEU A C 1
ATOM 741 O O . LEU A 1 99 ? -13.213 13.358 29.323 1.00 75.31 99 LEU A O 1
ATOM 745 N N . ASN A 1 100 ? -11.952 13.887 27.552 1.00 75.38 100 ASN A N 1
ATOM 746 C CA . ASN A 1 100 ? -12.969 14.730 26.928 1.00 75.38 100 ASN A CA 1
ATOM 747 C C . ASN A 1 100 ? -13.872 13.890 26.007 1.00 75.38 100 ASN A C 1
ATOM 749 O O . ASN A 1 100 ? -13.525 13.641 24.851 1.00 75.38 100 ASN A O 1
ATOM 753 N N . ILE A 1 101 ? -15.010 13.426 26.529 1.00 76.06 101 ILE A N 1
ATOM 754 C CA . ILE A 1 101 ? -16.025 12.694 25.760 1.00 76.06 101 ILE A CA 1
ATOM 755 C C . ILE A 1 101 ? -17.021 13.714 25.176 1.00 76.06 101 ILE A C 1
ATOM 757 O O . ILE A 1 101 ? -17.680 14.408 25.953 1.00 76.06 101 ILE A O 1
ATOM 761 N N . PRO A 1 102 ? -17.167 13.813 23.840 1.00 81.06 102 PRO A N 1
ATOM 762 C CA . PRO A 1 102 ? -18.180 14.661 23.211 1.00 81.06 102 PRO A CA 1
ATOM 763 C C . PRO A 1 102 ? -19.593 14.373 23.736 1.00 81.06 102 PRO A C 1
ATOM 765 O O . PRO A 1 102 ? -19.947 13.215 23.946 1.00 81.06 102 PRO A O 1
ATOM 768 N N . GLU A 1 103 ? -20.422 15.410 23.905 1.00 77.00 103 GLU A N 1
ATOM 769 C CA . GLU A 1 103 ? -21.767 15.283 24.499 1.00 77.00 103 GLU A CA 1
ATOM 770 C C . GLU A 1 103 ? -22.681 14.312 23.728 1.00 77.00 103 GLU A C 1
ATOM 772 O O . GLU A 1 103 ? -23.506 13.617 24.315 1.00 77.00 103 GLU A O 1
ATOM 777 N N . GLU A 1 104 ? -22.489 14.196 22.415 1.00 76.50 104 GLU A N 1
ATOM 778 C CA . GLU A 1 104 ? -23.185 13.223 21.564 1.00 76.50 104 GLU A CA 1
ATOM 779 C C . GLU A 1 104 ? -22.967 11.762 21.991 1.00 76.50 104 GLU A C 1
ATOM 781 O O . GLU A 1 104 ? -23.821 10.915 21.735 1.00 76.50 104 GLU A O 1
ATOM 786 N N . PHE A 1 105 ? -21.869 11.471 22.693 1.00 78.06 105 PHE A N 1
ATOM 787 C CA . PHE A 1 105 ? -21.538 10.141 23.205 1.00 78.06 105 PHE A CA 1
ATOM 788 C C . PHE A 1 105 ? -21.789 9.987 24.709 1.00 78.06 105 PHE A C 1
ATOM 790 O O . PHE A 1 105 ? -21.549 8.913 25.258 1.00 78.06 105 PHE A O 1
ATOM 797 N N . THR A 1 106 ? -22.283 11.024 25.393 1.00 76.50 106 THR A N 1
ATOM 798 C CA . THR A 1 106 ? -22.611 10.942 26.827 1.00 76.50 106 THR A CA 1
ATOM 799 C C . THR A 1 106 ? -24.057 10.531 27.082 1.00 76.50 106 THR A C 1
ATOM 801 O O . THR A 1 106 ? -24.418 10.282 28.232 1.00 76.50 106 THR A O 1
ATOM 804 N N . LYS A 1 107 ? -24.892 10.431 26.039 1.00 83.00 107 LYS A N 1
ATOM 805 C CA . LYS A 1 107 ? -26.317 10.092 26.143 1.00 83.00 107 LYS A CA 1
ATOM 806 C C . LYS A 1 107 ? -26.664 8.876 25.286 1.00 83.00 107 LYS A C 1
ATOM 808 O O . LYS A 1 107 ? -26.127 8.664 24.205 1.00 83.00 107 LYS A O 1
ATOM 813 N N . THR A 1 108 ? -27.589 8.064 25.779 1.00 78.44 108 THR A N 1
ATOM 814 C CA . THR A 1 108 ? -28.211 6.973 25.031 1.00 78.44 108 THR A CA 1
ATOM 815 C C . THR A 1 108 ? -29.135 7.529 23.944 1.00 78.44 108 THR A C 1
ATOM 817 O O . THR A 1 108 ? -29.526 8.693 23.968 1.00 78.44 108 THR A O 1
ATOM 820 N N . ILE A 1 109 ? -29.582 6.663 23.030 1.00 82.12 109 ILE A N 1
ATOM 821 C CA . ILE A 1 109 ? -30.569 7.002 21.984 1.00 82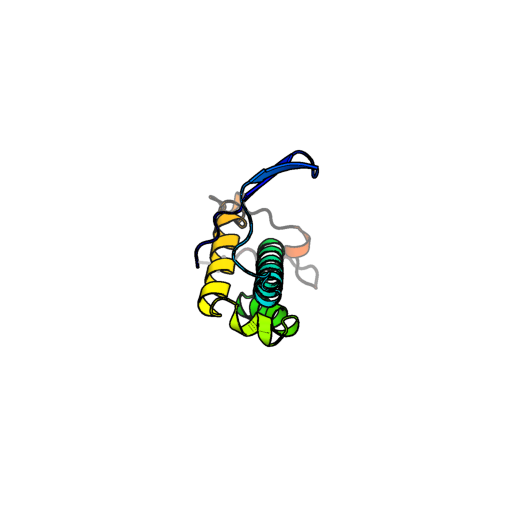.12 109 ILE A CA 1
ATOM 822 C C . ILE A 1 109 ? -31.880 7.551 22.588 1.00 82.12 109 ILE A C 1
ATOM 824 O O . ILE A 1 109 ? -32.620 8.272 21.926 1.00 82.12 109 ILE A O 1
ATOM 828 N N . LYS A 1 110 ? -32.170 7.222 23.854 1.00 80.75 110 LYS A N 1
ATOM 829 C CA . LYS A 1 110 ? -33.350 7.690 24.594 1.00 80.75 110 LYS A CA 1
ATOM 830 C C . LYS A 1 110 ? -33.117 9.005 25.350 1.00 80.75 110 LYS A C 1
ATOM 832 O O . LYS A 1 110 ? -34.053 9.522 25.946 1.00 80.75 110 LYS A O 1
ATOM 837 N N . GLY A 1 111 ? -31.900 9.550 25.315 1.00 75.50 111 GLY A N 1
ATOM 838 C CA . GLY A 1 111 ? -31.519 10.783 26.007 1.00 75.50 111 GLY A CA 1
ATOM 839 C C . GLY A 1 111 ? -31.019 10.585 27.440 1.00 75.50 111 GLY A C 1
ATOM 840 O O . GLY A 1 111 ? -30.535 11.542 28.039 1.00 75.50 111 GLY A O 1
ATOM 841 N N . ASP A 1 112 ? -31.080 9.363 27.975 1.00 78.50 112 ASP A N 1
ATOM 842 C CA . ASP A 1 112 ? -30.541 9.044 29.301 1.00 78.50 112 ASP A CA 1
ATOM 843 C C . ASP A 1 112 ? -29.014 9.130 29.295 1.00 78.50 112 ASP A C 1
ATOM 845 O O . ASP A 1 112 ? -28.393 8.748 28.304 1.00 78.50 112 ASP A O 1
ATOM 849 N N . LEU A 1 113 ? -28.399 9.578 30.393 1.00 76.38 113 LEU A N 1
ATOM 850 C CA . LEU A 1 113 ? -26.941 9.561 30.545 1.00 76.38 113 LEU A CA 1
ATOM 851 C C . LEU A 1 113 ? -26.414 8.135 30.347 1.00 76.38 113 LEU A C 1
ATOM 853 O O . LEU A 1 113 ? -26.821 7.201 31.041 1.00 76.38 113 LEU A O 1
ATOM 857 N N . PHE A 1 114 ? -25.508 7.972 29.385 1.00 71.06 114 PHE A N 1
ATOM 858 C CA . PHE A 1 114 ? -24.777 6.731 29.197 1.00 71.06 114 PHE A CA 1
ATOM 859 C C . PHE A 1 114 ? -23.923 6.497 30.445 1.00 71.06 114 PHE A C 1
ATOM 861 O O . PHE A 1 114 ? -23.282 7.418 30.950 1.00 71.06 114 PHE A O 1
ATOM 868 N N . LEU A 1 115 ? -23.984 5.283 30.988 1.00 65.56 115 LEU A N 1
ATOM 869 C CA . LEU A 1 115 ? -23.440 4.953 32.300 1.00 65.56 115 LEU A CA 1
ATOM 870 C C . LEU A 1 115 ? -21.908 5.105 32.291 1.00 65.56 115 LEU A C 1
ATOM 872 O O . LEU A 1 115 ? -21.189 4.197 31.888 1.00 65.56 115 LEU A O 1
ATOM 876 N N . ILE A 1 116 ? -21.404 6.260 32.729 1.00 60.41 116 ILE A N 1
ATOM 877 C CA . ILE A 1 116 ? -19.960 6.476 32.928 1.00 60.41 116 ILE A CA 1
ATOM 878 C C . ILE A 1 116 ? -19.505 6.024 34.327 1.00 60.41 116 ILE A C 1
ATOM 880 O O . ILE A 1 116 ? -18.316 6.010 34.622 1.00 60.41 116 ILE A O 1
ATOM 884 N N . TYR A 1 117 ? -20.453 5.627 35.183 1.00 56.62 117 TYR A N 1
ATOM 885 C CA . TYR A 1 117 ? -20.211 5.132 36.533 1.00 56.62 117 TYR A CA 1
ATOM 886 C C . TYR A 1 117 ? -20.755 3.718 36.706 1.00 56.62 117 TYR A C 1
ATOM 888 O O . TYR A 1 117 ? -21.960 3.533 36.850 1.00 56.62 117 TYR A O 1
ATOM 896 N N . ASP A 1 118 ? -19.856 2.740 36.789 1.00 52.38 118 ASP A N 1
ATOM 897 C CA . ASP A 1 118 ? -20.119 1.503 37.524 1.00 52.38 118 ASP A CA 1
ATOM 898 C C . ASP A 1 118 ? -19.603 1.680 38.958 1.00 52.38 118 ASP A C 1
ATOM 900 O O . ASP A 1 118 ? -18.533 1.214 39.343 1.00 52.38 118 ASP A O 1
ATOM 904 N N . TRP A 1 119 ? -20.331 2.469 39.747 1.00 50.91 119 TRP A N 1
ATOM 905 C CA . TRP A 1 119 ? -20.199 2.447 41.202 1.00 50.91 119 TRP A CA 1
ATOM 906 C C . TRP A 1 119 ? -21.346 1.617 41.768 1.00 50.91 119 TRP A C 1
ATOM 908 O O . TRP A 1 119 ? -22.265 2.115 42.426 1.00 50.91 119 TRP A O 1
ATOM 918 N N . SER A 1 120 ? -21.303 0.313 41.491 1.00 48.56 120 SER A N 1
ATOM 919 C CA . SER A 1 120 ? -22.063 -0.648 42.277 1.00 48.56 120 SER A CA 1
ATOM 920 C C . SER A 1 120 ? -21.587 -0.561 43.729 1.00 48.56 120 SER A C 1
ATOM 922 O O . SER A 1 120 ? -20.405 -0.729 44.025 1.00 48.56 120 SER A O 1
ATOM 924 N N . HIS A 1 121 ? -22.521 -0.248 44.616 1.00 45.03 121 HIS A N 1
ATOM 925 C CA . HIS A 1 121 ? -22.308 -0.018 46.035 1.00 45.03 121 HIS A CA 1
ATOM 926 C C . HIS A 1 121 ? -21.631 -1.209 46.731 1.00 45.03 121 HIS A C 1
ATOM 928 O O . HIS A 1 121 ? -22.147 -2.328 46.658 1.00 45.03 121 HIS A O 1
ATOM 934 N N . LYS A 1 122 ? -20.564 -0.932 47.490 1.00 35.31 122 LYS A N 1
ATOM 935 C CA . LYS A 1 122 ? -20.361 -1.411 48.867 1.00 35.31 122 LYS A CA 1
ATOM 936 C C . LYS A 1 122 ? -19.281 -0.605 49.577 1.00 35.31 122 LYS A C 1
ATOM 938 O O . LYS A 1 122 ? -18.203 -0.425 48.977 1.00 35.31 122 LYS A O 1
#

Sequence (122 aa):
MKCSAHVITVNDSIQKRSGNHNHAGDAAEIDAAKAMEKVKEHAINSQDTPHYIVSCASMEVNGAAAVKLPSVSNMKRTIRNIRARKNTGPALPNSYLDLNIPEEFTKTIKGDLFLIYDWSHK

Solvent-accessible surface area (backbone atoms only — not comparable to full-atom values): 7748 Å² total; per-residue (Å²): 132,89,74,77,45,51,72,48,70,56,94,95,38,80,78,45,79,41,77,66,75,85,66,82,86,58,67,34,55,53,49,25,51,53,46,53,47,51,44,51,52,50,35,72,78,44,87,71,54,55,67,55,51,52,50,58,46,56,74,75,50,53,76,69,17,54,74,59,45,77,54,70,69,54,52,37,46,50,38,51,54,49,30,64,72,70,55,67,64,80,77,79,63,93,45,80,88,62,63,84,74,58,71,84,73,45,35,41,101,86,65,47,73,46,82,87,68,91,74,78,87,129

Foldseek 3Di:
DDFPWDFDDDPNDTPDTDDDGPDDDDPLLVQLVVLLVQLLVCLLPDPDQLVVSVVVSVVVHDPSNVVNHDDSVVSNVSSVVSCVVRCPDPDDDPDPVSDDDPPVVQADPVRHGDPPDPCPDD

Nearest PDB structures (foldseek):
  6tz4-assembly1_JB  TM=3.053E-01  e=9.693E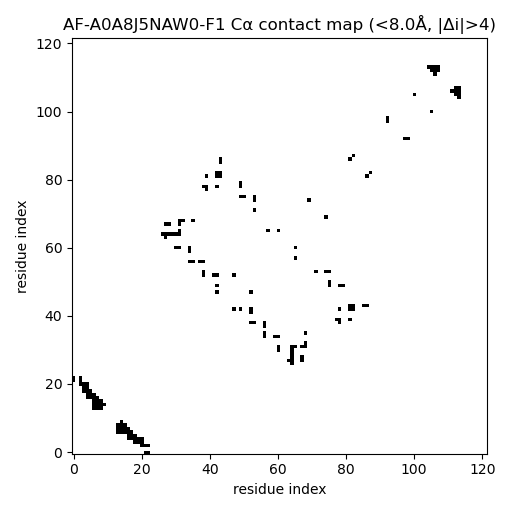+00  Homo sapiens
  5c6f-assembly2_G  TM=2.265E-01  e=8.608E+00  Helicobacter pylori J99

pLDDT: mean 85.81, std 12.65, range [35.31, 97.62]

Secondary structure (DSSP, 8-state):
-----EEEEETTEEEEEES--SS---HHHHHHHHHHHHHHHHHHH----HHHHHHHHHHH--HHHHTTSPPHHHHHHHHHHHHHHH--PSPPPSSGGG----GGGSB-TTSPBP--------

Organism: Homarus americanus (NCBI:txid6706)

Radius of gyration: 24.29 Å; Cα contacts (8 Å, |Δi|>4): 92; chains: 1; bounding box: 59×33×69 Å

Mean predicted aligned error: 11.24 Å